Protein AF-A0A2G5MV78-F1 (afdb_monomer_lite)

Radius of gyration: 23.31 Å; chains: 1; bounding box: 57×30×59 Å

Foldseek 3Di:
DVPDQWDWDWDAPDVVCPLQRIWIFIDGCPFPQKDWADWDDDPDPNVDTDTDIGGDPGDGDPVRTDDDRSCRSVVVVVVCVVVVVVVVVVVLVVLVVVLVVLVVQQQVDDDPHHRVCVDVVSVVVSVVSVVVSVVD

Secondary structure (DSSP, 8-state):
--S-SEEEEEEES-GGGGGGGEEEEEEETT-TTEEEEEEP--SS-TTS--EEEEESS----GGGEESSTT-HHHHHHHHHHHHHHHHHHHHHHHHHHHHHHHHHHHHH-EETTEEGGGSHHHHHHHHHHHHHHHH-

Structure (mmCIF, N/CA/C/O backbone):
data_AF-A0A2G5MV78-F1
#
_entry.id   AF-A0A2G5MV78-F1
#
loop_
_atom_site.group_PDB
_atom_site.id
_atom_site.type_symbol
_atom_site.label_atom_id
_atom_site.label_alt_id
_atom_site.label_comp_id
_atom_site.label_asym_id
_atom_site.label_entity_id
_atom_site.label_seq_id
_atom_site.pdbx_PDB_ins_code
_atom_site.Cartn_x
_atom_site.Cartn_y
_atom_site.Cartn_z
_atom_site.occupancy
_atom_site.B_iso_or_equiv
_atom_site.auth_seq_id
_atom_site.auth_comp_id
_atom_site.auth_asym_id
_atom_site.auth_atom_id
_atom_site.pdbx_PDB_model_num
ATOM 1 N N . ALA A 1 1 ? 2.280 -8.285 -9.170 1.00 69.62 1 ALA A N 1
ATOM 2 C CA . ALA A 1 1 ? 2.991 -9.318 -9.954 1.00 69.62 1 ALA A CA 1
ATOM 3 C C . ALA A 1 1 ? 2.004 -10.406 -10.362 1.00 69.62 1 ALA A C 1
ATOM 5 O O . ALA A 1 1 ? 1.024 -10.592 -9.647 1.00 69.62 1 ALA A O 1
ATOM 6 N N . GLY A 1 2 ? 2.202 -11.054 -11.512 1.00 83.00 2 GLY A N 1
ATOM 7 C CA . GLY A 1 2 ? 1.277 -12.051 -12.081 1.00 83.00 2 GLY A CA 1
ATOM 8 C C . GLY A 1 2 ? 0.115 -11.436 -12.873 1.00 83.00 2 GLY A C 1
ATOM 9 O O . GLY A 1 2 ? -0.093 -11.793 -14.027 1.00 83.00 2 GLY A O 1
ATOM 10 N N . GLU A 1 3 ? -0.567 -10.452 -12.283 1.00 90.75 3 GLU A N 1
ATOM 11 C CA . GLU A 1 3 ? -1.680 -9.720 -12.924 1.00 90.75 3 GLU A CA 1
ATOM 12 C C . GLU A 1 3 ? -1.243 -8.432 -13.643 1.00 90.75 3 GLU A C 1
ATOM 14 O O . GLU A 1 3 ? -1.986 -7.882 -14.445 1.00 90.75 3 GLU A O 1
ATOM 19 N N . ALA A 1 4 ? -0.064 -7.898 -13.312 1.00 95.69 4 ALA A N 1
ATOM 20 C CA . ALA A 1 4 ? 0.422 -6.659 -13.913 1.00 95.69 4 ALA A CA 1
ATOM 21 C C . ALA A 1 4 ? 1.039 -6.941 -15.288 1.00 95.69 4 ALA A C 1
ATOM 23 O O . ALA A 1 4 ? 1.824 -7.881 -15.416 1.00 95.69 4 ALA A O 1
ATOM 24 N N . GLU A 1 5 ? 0.725 -6.090 -16.263 1.00 96.44 5 GLU A N 1
ATOM 25 C CA . GLU A 1 5 ? 1.294 -6.132 -17.619 1.00 96.44 5 GLU A CA 1
ATOM 26 C C . GLU A 1 5 ? 2.603 -5.332 -17.723 1.00 96.44 5 GLU A C 1
ATOM 28 O O . GLU A 1 5 ? 3.460 -5.630 -18.549 1.00 96.44 5 GLU A O 1
ATOM 33 N N . ILE A 1 6 ? 2.789 -4.352 -16.831 1.00 97.00 6 ILE A N 1
ATOM 34 C CA . ILE A 1 6 ? 3.952 -3.463 -16.791 1.00 97.00 6 ILE A CA 1
ATOM 35 C C . ILE A 1 6 ? 4.581 -3.482 -15.396 1.00 97.00 6 ILE A C 1
ATOM 37 O O . ILE A 1 6 ? 3.885 -3.405 -14.379 1.00 97.00 6 ILE A O 1
ATOM 41 N N . TYR A 1 7 ? 5.910 -3.527 -15.359 1.00 97.69 7 TYR A N 1
ATOM 42 C CA . TYR A 1 7 ? 6.722 -3.529 -14.151 1.00 97.69 7 TYR A CA 1
ATOM 43 C C . TYR A 1 7 ? 7.728 -2.383 -14.193 1.00 97.69 7 TYR A C 1
ATOM 45 O O . TYR A 1 7 ? 8.534 -2.290 -15.114 1.00 97.69 7 TYR A O 1
ATOM 53 N N . VAL A 1 8 ? 7.718 -1.528 -13.168 1.00 97.69 8 VAL A N 1
ATOM 54 C CA . VAL A 1 8 ? 8.793 -0.550 -12.957 1.00 97.69 8 VAL A CA 1
ATOM 55 C C . VAL A 1 8 ? 9.882 -1.222 -12.132 1.00 97.69 8 VAL A C 1
ATOM 57 O O . VAL A 1 8 ? 9.662 -1.581 -10.974 1.00 97.69 8 VAL A O 1
ATOM 60 N N . VAL A 1 9 ? 11.045 -1.420 -12.742 1.00 97.81 9 VAL A N 1
ATOM 61 C CA . VAL A 1 9 ? 12.172 -2.161 -12.175 1.00 97.81 9 VAL A CA 1
ATOM 62 C C . VAL A 1 9 ? 13.322 -1.202 -11.916 1.00 97.81 9 VAL A C 1
ATOM 64 O O . VAL A 1 9 ? 13.751 -0.478 -12.808 1.00 97.81 9 VAL A O 1
ATOM 67 N N . PHE A 1 10 ? 13.837 -1.212 -10.691 1.00 98.00 10 PHE A N 1
ATOM 68 C CA . PHE A 1 10 ? 15.016 -0.444 -10.301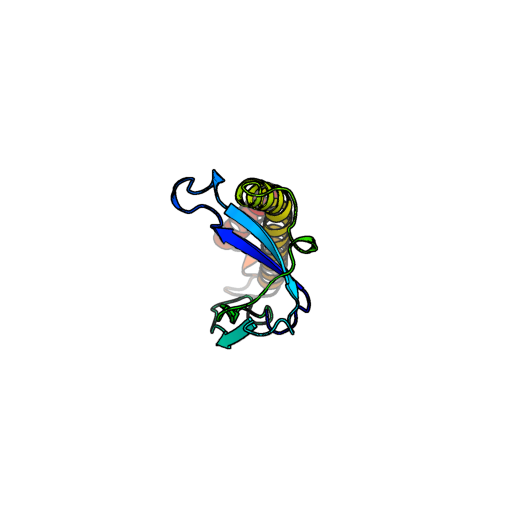 1.00 98.00 10 PHE A CA 1
ATOM 69 C C . PHE A 1 10 ? 16.220 -1.383 -10.263 1.00 98.00 10 PHE A C 1
ATOM 71 O O . PHE A 1 10 ? 16.226 -2.341 -9.491 1.00 98.00 10 PHE A O 1
ATOM 78 N N . ALA A 1 11 ? 17.227 -1.120 -11.093 1.00 97.75 11 ALA A N 1
ATOM 79 C CA . ALA A 1 11 ? 18.411 -1.963 -11.232 1.00 97.75 11 ALA A CA 1
ATOM 80 C C . ALA A 1 11 ? 19.695 -1.124 -11.219 1.00 97.75 11 ALA A C 1
ATOM 82 O O . ALA A 1 11 ? 19.696 0.039 -11.620 1.00 97.75 11 ALA A O 1
ATOM 83 N N . LEU A 1 12 ? 20.804 -1.707 -10.758 1.00 97.81 12 LEU A N 1
ATOM 84 C CA . LEU A 1 12 ? 22.114 -1.055 -10.809 1.00 97.81 12 LEU A CA 1
ATOM 85 C C . LEU A 1 12 ? 22.688 -1.159 -12.225 1.00 97.81 12 LEU A C 1
ATOM 87 O O . LEU A 1 12 ? 22.953 -2.259 -12.700 1.00 97.81 12 LEU A O 1
ATOM 91 N N . THR A 1 13 ? 22.911 -0.016 -12.868 1.00 97.19 13 THR A N 1
ATOM 92 C CA . THR A 1 13 ? 23.677 0.091 -14.119 1.00 97.19 13 THR A CA 1
ATOM 93 C C . THR A 1 13 ? 25.146 0.428 -13.858 1.00 97.19 13 THR A C 1
ATOM 95 O O . THR A 1 13 ? 26.002 0.099 -14.671 1.00 97.19 13 THR A O 1
ATOM 98 N N . ASP A 1 14 ? 25.454 1.020 -12.699 1.00 96.88 14 ASP A N 1
ATOM 99 C CA . ASP A 1 14 ? 26.818 1.274 -12.222 1.00 96.88 14 ASP A CA 1
ATOM 100 C C . ASP A 1 14 ? 26.934 0.901 -10.727 1.00 96.88 14 ASP A C 1
ATOM 102 O O . ASP A 1 14 ? 26.614 1.711 -9.849 1.00 96.88 14 ASP A O 1
ATOM 106 N N . PRO A 1 15 ? 27.351 -0.337 -10.402 1.00 95.62 15 PRO A N 1
ATOM 107 C CA . PRO A 1 15 ? 27.425 -0.805 -9.017 1.00 95.62 15 PRO A CA 1
ATOM 108 C C . PRO A 1 15 ? 28.358 0.022 -8.118 1.00 95.62 15 PRO A C 1
ATOM 110 O O . PRO A 1 15 ? 28.050 0.226 -6.939 1.00 95.62 15 PRO A O 1
ATOM 113 N N . GLU A 1 16 ? 29.454 0.554 -8.664 1.00 97.50 16 GLU A N 1
ATOM 114 C CA . GLU A 1 16 ? 30.448 1.340 -7.917 1.00 97.50 16 GLU A CA 1
ATOM 115 C C . GLU A 1 16 ? 29.851 2.654 -7.389 1.00 97.50 16 GLU A C 1
ATOM 117 O O . GLU A 1 16 ? 30.183 3.124 -6.296 1.00 97.50 16 GLU A O 1
ATOM 122 N N . LYS A 1 17 ? 28.884 3.225 -8.120 1.00 95.88 17 LYS A N 1
ATOM 123 C CA . LYS A 1 17 ? 28.161 4.444 -7.725 1.00 95.88 17 LYS A CA 1
ATOM 124 C C . LYS A 1 17 ? 27.032 4.209 -6.714 1.00 95.88 17 LYS A C 1
ATOM 126 O O . LYS A 1 17 ? 26.392 5.176 -6.280 1.00 95.88 17 LYS A O 1
ATOM 131 N N . LYS A 1 18 ? 26.791 2.965 -6.280 1.00 94.88 18 LYS A N 1
ATOM 132 C CA . LYS A 1 18 ? 25.753 2.602 -5.295 1.00 94.88 18 LYS A CA 1
ATOM 133 C C . LYS A 1 18 ? 24.382 3.171 -5.701 1.00 94.88 18 LYS A C 1
ATOM 135 O O . LYS A 1 18 ? 23.954 3.005 -6.835 1.00 94.88 18 LYS A O 1
ATOM 140 N N . HIS A 1 19 ? 23.693 3.888 -4.808 1.00 94.75 19 HIS A N 1
ATOM 141 C CA . HIS A 1 19 ? 22.374 4.469 -5.092 1.00 94.75 19 HIS A CA 1
ATOM 142 C C . HIS A 1 19 ? 22.372 5.451 -6.279 1.00 94.75 19 HIS A C 1
ATOM 144 O O . HIS A 1 19 ? 21.341 5.594 -6.926 1.00 94.75 19 HIS A O 1
ATOM 150 N N . LYS A 1 20 ? 23.509 6.093 -6.596 1.00 95.69 20 LYS A N 1
ATOM 151 C CA . LYS A 1 20 ? 23.647 6.987 -7.761 1.00 95.69 20 LYS A CA 1
ATOM 152 C C . LYS A 1 20 ? 23.871 6.242 -9.079 1.00 95.69 20 LYS A C 1
ATOM 154 O O . LYS A 1 20 ? 23.880 6.871 -10.127 1.00 95.69 20 LYS A O 1
ATOM 159 N N . GLY A 1 21 ? 24.102 4.933 -9.028 1.00 97.12 21 GLY A N 1
ATOM 160 C CA . GLY A 1 21 ? 24.195 4.064 -10.200 1.00 97.12 21 GLY A CA 1
ATOM 161 C C . GLY A 1 21 ? 22.941 3.223 -10.423 1.00 97.12 21 GLY A C 1
ATOM 162 O O . GLY A 1 21 ? 22.981 2.260 -11.181 1.00 97.12 21 GLY A O 1
ATOM 163 N N . CYS A 1 22 ? 21.843 3.539 -9.730 1.00 98.31 22 CYS A N 1
ATOM 164 C CA . CYS A 1 22 ? 20.553 2.884 -9.910 1.00 98.31 22 CYS A CA 1
ATOM 165 C C . CYS A 1 22 ? 19.774 3.569 -11.034 1.00 98.31 22 CYS A C 1
ATOM 167 O O . CYS A 1 22 ? 19.658 4.789 -11.040 1.00 98.31 22 CYS A O 1
ATOM 169 N N . THR A 1 23 ? 19.186 2.793 -11.935 1.00 98.56 23 THR A N 1
ATOM 170 C CA . THR A 1 23 ? 18.372 3.265 -13.060 1.00 98.56 23 THR A CA 1
ATOM 171 C C . THR A 1 23 ? 17.016 2.561 -13.031 1.00 98.56 23 THR A C 1
ATOM 173 O O . THR A 1 23 ? 16.917 1.411 -12.597 1.00 98.56 23 THR A O 1
ATOM 176 N N . ALA A 1 24 ? 15.958 3.264 -13.436 1.00 98.50 24 ALA A N 1
ATOM 177 C CA . ALA A 1 24 ? 14.604 2.724 -13.504 1.00 98.50 24 ALA A CA 1
ATOM 178 C C . ALA A 1 24 ? 14.252 2.313 -14.940 1.00 98.50 24 ALA A C 1
A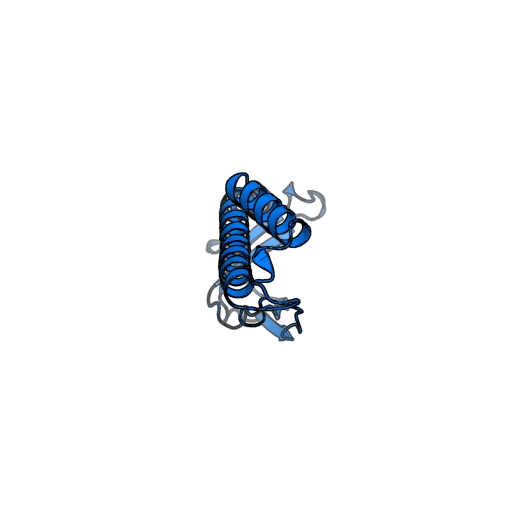TOM 180 O O . ALA A 1 24 ? 14.547 3.038 -15.890 1.00 98.50 24 ALA A O 1
ATOM 181 N N . PHE A 1 25 ? 13.581 1.176 -15.091 1.00 98.44 25 PHE A N 1
ATOM 182 C CA . PHE A 1 25 ? 13.172 0.615 -16.376 1.00 98.44 25 PHE A CA 1
ATOM 183 C C . PHE A 1 25 ? 11.710 0.186 -16.346 1.00 98.44 25 PHE A C 1
ATOM 185 O O . PHE A 1 25 ? 11.210 -0.280 -15.322 1.00 98.44 25 PHE A O 1
ATOM 192 N N . ILE A 1 26 ? 11.047 0.305 -17.488 1.00 98.25 26 ILE A N 1
ATOM 193 C CA . ILE A 1 26 ? 9.729 -0.260 -17.755 1.00 98.25 26 ILE A CA 1
ATOM 194 C C . ILE A 1 26 ? 9.933 -1.626 -18.417 1.00 98.25 26 ILE A C 1
ATOM 196 O O . ILE A 1 26 ? 10.434 -1.720 -19.536 1.00 98.25 26 ILE A O 1
ATOM 200 N N . VAL A 1 27 ? 9.550 -2.694 -17.724 1.00 98.12 27 VAL A N 1
ATOM 201 C CA . VAL A 1 27 ? 9.626 -4.068 -18.230 1.00 98.12 27 VAL A CA 1
ATOM 202 C C . VAL A 1 27 ? 8.215 -4.591 -18.438 1.00 98.12 27 VAL A C 1
ATOM 204 O O . VAL A 1 27 ? 7.398 -4.578 -17.516 1.00 98.12 27 VAL A O 1
ATOM 207 N N . GLU A 1 28 ? 7.919 -5.039 -19.651 1.00 97.25 28 GLU A N 1
ATOM 208 C CA . GLU A 1 28 ? 6.638 -5.658 -19.976 1.00 97.25 28 GLU A CA 1
ATOM 209 C C . GLU A 1 28 ? 6.644 -7.126 -19.549 1.00 97.25 28 GLU A C 1
ATOM 211 O O . GLU A 1 28 ? 7.683 -7.793 -19.569 1.00 97.25 28 GLU A O 1
ATOM 216 N N . LYS A 1 29 ? 5.476 -7.641 -19.168 1.00 95.06 29 LYS A N 1
ATOM 217 C CA . LYS A 1 29 ? 5.295 -9.016 -18.685 1.00 95.06 29 LYS A CA 1
ATOM 218 C C . LYS A 1 29 ? 5.821 -10.083 -19.650 1.00 95.06 29 LYS A C 1
ATOM 220 O O . LYS A 1 29 ? 6.321 -11.104 -19.191 1.00 95.06 29 LYS A O 1
ATOM 225 N N . ASP A 1 30 ? 5.735 -9.832 -20.951 1.00 95.06 30 ASP A N 1
ATOM 226 C CA . ASP A 1 30 ? 6.132 -10.789 -21.988 1.00 95.06 30 ASP A CA 1
ATOM 227 C C . ASP A 1 30 ? 7.594 -10.620 -22.439 1.00 95.06 30 ASP A C 1
ATOM 229 O O . ASP A 1 30 ? 8.034 -11.278 -23.384 1.00 95.06 30 ASP A O 1
ATOM 233 N N . THR A 1 31 ? 8.375 -9.758 -21.771 1.00 97.69 31 THR A N 1
ATOM 234 C CA . THR A 1 31 ? 9.791 -9.564 -22.111 1.00 97.69 31 THR A CA 1
ATOM 235 C C . THR A 1 31 ? 10.546 -10.896 -21.984 1.00 97.69 31 THR A C 1
ATOM 237 O O . THR A 1 31 ? 10.541 -11.496 -20.905 1.00 97.69 31 THR A O 1
ATOM 240 N N . PRO A 1 32 ? 11.237 -11.383 -23.034 1.00 98.06 32 PRO A N 1
ATOM 241 C CA . PRO A 1 32 ? 12.001 -12.625 -22.952 1.00 98.06 32 PRO A CA 1
ATOM 242 C C . PRO A 1 32 ? 13.009 -12.588 -21.801 1.00 98.06 32 PRO A C 1
ATOM 244 O O . PRO A 1 32 ? 13.777 -11.635 -21.683 1.00 98.06 32 PRO A O 1
ATOM 247 N N . GLY A 1 33 ? 13.005 -13.624 -20.957 1.00 97.31 33 GLY A N 1
ATOM 248 C CA . GLY A 1 33 ? 13.832 -13.681 -19.747 1.00 97.31 33 GLY A CA 1
ATOM 249 C C . GLY A 1 33 ? 13.160 -13.129 -18.485 1.00 97.31 33 GLY A C 1
ATOM 250 O O . GLY A 1 33 ? 13.700 -13.281 -17.393 1.00 97.31 33 GLY A O 1
ATOM 251 N N . PHE A 1 34 ? 11.977 -12.522 -18.589 1.00 97.75 34 PHE A N 1
ATOM 252 C CA . PHE A 1 34 ? 11.141 -12.178 -17.442 1.00 97.75 34 PHE A CA 1
ATOM 253 C C . PHE A 1 34 ? 10.219 -13.346 -17.080 1.00 97.75 34 PHE A C 1
ATOM 255 O O . PHE A 1 34 ? 9.570 -13.934 -17.944 1.00 97.75 34 PHE A O 1
ATOM 262 N N . SER A 1 35 ? 10.130 -13.690 -15.796 1.00 96.50 35 SER A N 1
ATOM 263 C CA . SER A 1 35 ? 9.157 -14.676 -15.321 1.00 96.50 35 SER A CA 1
ATOM 264 C C . SER A 1 35 ? 8.686 -14.390 -13.898 1.00 96.50 35 SER A C 1
ATOM 266 O O . SER A 1 35 ? 9.321 -13.666 -13.130 1.00 96.50 35 SER A O 1
ATOM 268 N N . ILE A 1 36 ? 7.528 -14.952 -13.552 1.00 96.44 36 ILE A N 1
ATOM 269 C CA . ILE A 1 36 ? 6.917 -14.813 -12.231 1.00 96.44 36 ILE A CA 1
ATOM 270 C C . ILE A 1 36 ? 7.138 -16.104 -11.448 1.00 96.44 36 ILE A C 1
ATOM 272 O O . ILE A 1 36 ? 6.779 -17.188 -11.907 1.00 96.44 36 ILE A O 1
ATOM 276 N N . GLY A 1 37 ? 7.727 -15.968 -10.264 1.00 94.12 37 GLY A N 1
ATOM 277 C CA . GLY A 1 37 ? 8.002 -17.071 -9.359 1.00 94.12 37 GLY A CA 1
ATOM 278 C C . GLY A 1 37 ? 6.834 -17.371 -8.419 1.00 94.12 37 GLY A C 1
ATOM 279 O O . GLY A 1 37 ? 5.652 -17.178 -8.723 1.00 94.12 37 GLY A O 1
ATOM 280 N N . LYS A 1 38 ? 7.170 -17.878 -7.234 1.00 94.69 38 LYS A N 1
ATOM 281 C CA . LYS A 1 38 ? 6.183 -18.366 -6.268 1.00 94.69 38 LYS A CA 1
ATOM 282 C C . LYS A 1 38 ? 5.330 -17.230 -5.692 1.00 94.69 38 LYS A C 1
ATOM 284 O O . LYS A 1 38 ? 5.820 -16.141 -5.401 1.00 94.69 38 LYS A O 1
ATOM 289 N N . LYS A 1 39 ? 4.045 -17.520 -5.447 1.00 94.31 39 LYS A N 1
ATOM 290 C CA . LYS A 1 39 ? 3.160 -16.667 -4.641 1.00 94.31 39 LYS A CA 1
ATOM 291 C C . LYS A 1 39 ? 3.382 -16.881 -3.149 1.00 94.31 39 LYS A C 1
ATOM 293 O O . LYS A 1 39 ? 3.317 -18.007 -2.654 1.00 94.31 39 LYS A O 1
ATOM 298 N N . GLU A 1 40 ? 3.545 -15.778 -2.431 1.00 96.44 40 GLU A N 1
ATOM 299 C CA . GLU A 1 40 ? 3.791 -15.796 -0.995 1.00 96.44 40 GLU A CA 1
ATOM 300 C C . GLU A 1 40 ? 2.545 -16.124 -0.168 1.00 96.44 40 GLU A C 1
ATOM 302 O O . GLU A 1 40 ? 1.436 -15.637 -0.429 1.00 96.44 40 GLU A O 1
ATOM 307 N N . SER A 1 41 ? 2.753 -16.906 0.896 1.00 96.75 41 SER A N 1
ATOM 308 C CA . SER A 1 41 ? 1.740 -17.151 1.924 1.00 96.75 41 SER A CA 1
ATOM 309 C C . SER A 1 41 ? 1.848 -16.084 3.008 1.00 96.75 41 SER A C 1
ATOM 311 O O . SER A 1 41 ? 2.811 -16.051 3.770 1.00 96.75 41 SER A O 1
ATOM 313 N N . LYS A 1 42 ? 0.853 -15.193 3.070 1.00 97.56 42 LYS A N 1
ATOM 314 C CA . LYS A 1 42 ? 0.864 -14.012 3.946 1.00 97.56 42 LYS A CA 1
ATOM 315 C C . LYS A 1 42 ? -0.132 -14.122 5.099 1.00 97.56 42 LYS A C 1
ATOM 317 O O . LYS A 1 42 ? -1.194 -14.731 4.945 1.00 97.56 42 LYS A O 1
ATOM 322 N N . LEU A 1 43 ? 0.177 -13.450 6.210 1.00 98.06 43 LEU A N 1
ATOM 323 C CA . LEU A 1 43 ? -0.716 -13.273 7.363 1.00 98.06 43 LEU A CA 1
ATOM 324 C C . LEU A 1 43 ? -2.036 -12.584 6.967 1.00 98.06 43 LEU A C 1
ATOM 326 O O . LEU A 1 43 ? -3.113 -13.140 7.157 1.00 98.06 43 LEU A O 1
ATOM 330 N N . GLY A 1 44 ? -1.939 -11.384 6.391 1.00 96.25 44 GLY A N 1
ATOM 331 C CA . GLY A 1 44 ? -3.059 -10.563 5.923 1.00 96.25 44 GLY A CA 1
ATOM 332 C C . GLY A 1 44 ? -2.897 -10.178 4.455 1.00 96.25 44 GLY A C 1
ATOM 333 O O . GLY A 1 44 ? -2.044 -10.741 3.765 1.00 96.25 44 GLY A O 1
ATOM 334 N N . ILE A 1 45 ? -3.730 -9.242 3.969 1.00 96.88 45 ILE A N 1
ATOM 335 C CA . 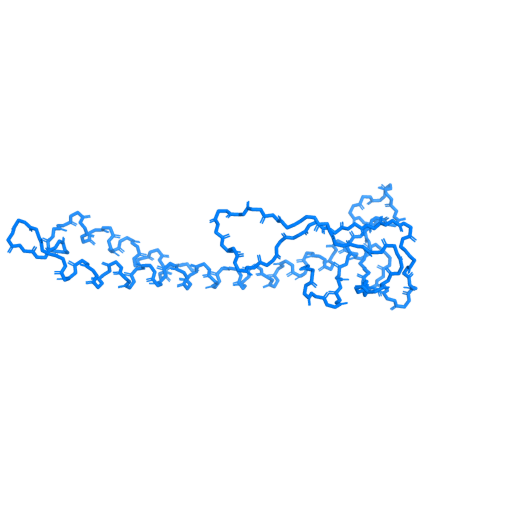ILE A 1 45 ? -3.708 -8.727 2.579 1.00 96.88 45 ILE A CA 1
ATOM 336 C C . ILE A 1 45 ? -3.579 -9.849 1.529 1.00 96.88 45 ILE A C 1
ATOM 338 O O . ILE A 1 45 ? -2.867 -9.741 0.532 1.00 96.88 45 ILE A O 1
ATOM 342 N N . ARG A 1 46 ? -4.242 -10.982 1.791 1.00 96.38 46 ARG A N 1
ATOM 343 C CA . ARG A 1 46 ? -4.067 -12.246 1.053 1.00 96.38 46 ARG A CA 1
ATOM 344 C C . ARG A 1 46 ? -4.633 -12.183 -0.366 1.00 96.38 46 ARG A C 1
ATOM 346 O O . ARG A 1 46 ? -4.166 -12.919 -1.235 1.00 96.38 46 ARG A O 1
ATOM 353 N N . SER A 1 47 ? -5.603 -11.296 -0.586 1.00 94.38 47 SER A N 1
ATOM 354 C CA . SER A 1 47 ? -6.155 -10.975 -1.904 1.00 94.38 47 SER A CA 1
ATOM 355 C C . SER A 1 47 ? -5.156 -10.232 -2.791 1.00 94.38 47 SER A C 1
ATOM 357 O O . SER A 1 47 ? -5.181 -10.433 -3.998 1.00 94.38 47 SER A O 1
ATOM 359 N N . SER A 1 48 ? -4.242 -9.442 -2.214 1.00 95.69 48 SER A N 1
ATOM 360 C CA . SER A 1 48 ? -3.187 -8.760 -2.967 1.00 95.69 48 SER A CA 1
ATOM 361 C C . SER A 1 48 ? -2.100 -9.763 -3.382 1.00 95.69 48 SER A C 1
ATOM 363 O O . SER A 1 48 ? -1.498 -10.401 -2.506 1.00 95.69 48 SER A O 1
ATOM 365 N N . PRO A 1 49 ? -1.833 -9.967 -4.685 1.00 94.62 49 PRO A N 1
ATOM 366 C CA . PRO A 1 49 ? -0.799 -10.889 -5.141 1.00 94.62 49 PRO A CA 1
ATOM 367 C C . PRO A 1 49 ? 0.604 -10.364 -4.804 1.00 94.62 49 PRO A C 1
ATOM 369 O O . PRO A 1 49 ? 1.019 -9.301 -5.259 1.00 94.62 49 PRO A O 1
ATOM 372 N N . THR A 1 50 ? 1.360 -11.146 -4.033 1.00 97.06 50 THR A N 1
ATOM 373 C CA . THR A 1 50 ? 2.782 -10.899 -3.750 1.00 97.06 50 THR A CA 1
ATOM 374 C C . THR A 1 50 ? 3.539 -12.108 -4.259 1.00 97.06 50 THR A C 1
ATOM 376 O O . THR A 1 50 ? 3.294 -13.213 -3.772 1.00 97.06 50 THR A O 1
ATOM 379 N N . LEU A 1 51 ? 4.356 -11.906 -5.288 1.00 96.00 51 LEU A N 1
ATOM 380 C CA . LEU A 1 51 ? 5.063 -12.968 -5.990 1.00 96.00 51 LEU A CA 1
ATOM 381 C C . LEU A 1 51 ? 6.505 -12.543 -6.213 1.00 96.00 51 LEU A C 1
ATOM 383 O O . LEU A 1 51 ? 6.778 -11.352 -6.378 1.00 96.00 51 LEU A O 1
ATOM 387 N N . GLU A 1 52 ? 7.388 -13.528 -6.241 1.00 95.62 52 GLU A N 1
ATOM 388 C CA . GLU A 1 52 ? 8.746 -13.363 -6.741 1.00 95.62 52 GLU A CA 1
ATOM 389 C C . GLU A 1 52 ? 8.727 -12.985 -8.231 1.00 95.62 52 GLU A C 1
ATOM 391 O O . GLU A 1 52 ? 7.852 -13.413 -8.990 1.00 95.62 52 GLU A O 1
ATOM 396 N N . ILE A 1 53 ? 9.695 -12.171 -8.644 1.00 96.00 53 ILE A N 1
ATOM 397 C CA . ILE A 1 53 ? 9.913 -11.784 -10.036 1.00 96.00 53 ILE A CA 1
ATOM 398 C C . ILE A 1 53 ? 11.354 -12.138 -10.385 1.00 96.00 53 ILE A C 1
ATOM 400 O O . ILE A 1 53 ? 12.269 -11.802 -9.635 1.00 96.00 53 ILE A O 1
ATOM 404 N N . ILE A 1 54 ? 11.541 -12.812 -11.515 1.00 97.62 54 ILE A N 1
ATOM 405 C CA . ILE A 1 54 ? 12.819 -13.374 -11.939 1.00 97.62 54 ILE A CA 1
ATOM 406 C C . ILE A 1 54 ? 13.207 -12.744 -13.276 1.00 97.62 54 ILE A C 1
ATOM 408 O O . ILE A 1 54 ? 12.393 -12.671 -14.197 1.00 97.62 54 ILE A O 1
ATOM 412 N N . PHE A 1 55 ? 14.464 -12.311 -13.372 1.00 98.00 55 PHE A N 1
ATOM 413 C CA . PHE A 1 55 ? 15.066 -11.762 -14.584 1.00 98.00 55 PHE A CA 1
ATOM 414 C C . PHE A 1 55 ? 16.269 -12.630 -14.970 1.00 98.00 55 PHE A C 1
ATOM 416 O O . PHE A 1 55 ? 17.296 -12.598 -14.296 1.00 98.00 55 PHE A O 1
ATOM 423 N N . ASP A 1 56 ? 16.146 -13.394 -16.050 1.00 98.06 56 ASP A N 1
ATOM 424 C CA . ASP A 1 56 ? 17.210 -14.210 -16.636 1.00 98.06 56 ASP A CA 1
ATOM 425 C C . ASP A 1 56 ? 17.557 -13.667 -18.024 1.00 98.06 56 ASP A C 1
ATOM 427 O O . ASP A 1 56 ? 16.807 -13.849 -18.980 1.00 98.06 56 ASP A O 1
ATOM 431 N N . ASN A 1 57 ? 18.681 -12.951 -18.125 1.00 97.00 57 ASN A N 1
ATOM 432 C CA . ASN A 1 57 ? 19.160 -12.349 -19.376 1.00 97.00 57 ASN A CA 1
ATOM 433 C C . ASN A 1 57 ? 18.088 -11.524 -20.123 1.00 97.00 57 ASN A C 1
ATOM 435 O O . ASN A 1 57 ? 18.056 -11.475 -21.356 1.00 97.00 57 ASN A O 1
ATOM 439 N N . CYS A 1 58 ? 17.224 -10.855 -19.356 1.00 97.56 58 CYS A N 1
ATOM 440 C CA . CYS A 1 58 ? 16.129 -10.041 -19.862 1.00 97.56 58 CYS A CA 1
ATOM 441 C C . CYS A 1 58 ? 16.665 -8.807 -20.605 1.00 97.56 58 CYS A C 1
ATOM 443 O O . CYS A 1 58 ? 17.361 -7.973 -20.021 1.00 97.56 58 CYS A O 1
ATOM 445 N N . ARG A 1 59 ? 16.371 -8.698 -21.908 1.00 97.31 59 ARG A N 1
ATOM 446 C CA . ARG A 1 59 ? 16.801 -7.567 -22.747 1.00 97.31 59 ARG A CA 1
ATOM 447 C C . ARG A 1 59 ? 15.716 -6.500 -22.777 1.00 97.31 59 ARG A C 1
ATOM 449 O O . ARG A 1 59 ? 14.639 -6.738 -23.309 1.00 97.31 59 ARG A O 1
ATOM 456 N N . VAL A 1 60 ? 16.035 -5.320 -22.253 1.00 97.12 60 VAL A N 1
ATOM 457 C CA . VAL A 1 60 ? 15.123 -4.172 -22.183 1.00 97.12 60 VAL A CA 1
ATOM 458 C C . VAL A 1 60 ? 15.631 -3.067 -23.118 1.00 97.12 60 VAL A C 1
ATOM 460 O O . VAL A 1 60 ? 16.811 -2.719 -23.027 1.00 97.12 60 VAL A O 1
ATOM 463 N N . PRO A 1 61 ? 14.793 -2.524 -24.019 1.00 96.62 61 PRO A N 1
ATOM 464 C CA . PRO A 1 61 ? 15.183 -1.417 -24.889 1.00 96.62 61 PRO A CA 1
ATOM 465 C C . PRO A 1 61 ? 15.517 -0.136 -24.107 1.00 96.62 61 PRO A C 1
ATOM 467 O O . PRO A 1 61 ? 14.949 0.120 -23.043 1.00 96.62 61 PRO A O 1
ATOM 470 N N . THR A 1 62 ? 16.423 0.696 -24.627 1.00 96.88 62 THR A N 1
ATOM 471 C CA . THR A 1 62 ? 16.839 1.941 -23.953 1.00 96.88 62 THR A CA 1
ATOM 472 C C . THR A 1 62 ? 15.682 2.933 -23.819 1.00 96.88 62 THR A C 1
ATOM 474 O O . THR A 1 62 ? 15.612 3.657 -22.829 1.00 96.88 62 THR A O 1
ATOM 477 N N . GLU A 1 63 ? 14.747 2.946 -24.768 1.00 97.62 63 GLU A N 1
ATOM 478 C CA . GLU A 1 63 ? 13.537 3.772 -24.740 1.00 97.62 63 GLU A CA 1
ATOM 479 C C . GLU A 1 63 ? 12.603 3.453 -23.564 1.00 97.62 63 GLU A C 1
ATOM 481 O O . GLU A 1 63 ? 11.835 4.314 -23.140 1.00 97.62 63 GLU A O 1
ATOM 486 N N . ASN A 1 64 ? 12.715 2.257 -22.978 1.00 97.75 64 ASN A N 1
ATOM 487 C CA . ASN A 1 64 ? 11.963 1.864 -21.790 1.00 97.75 64 ASN A CA 1
ATOM 488 C C . ASN A 1 64 ? 12.622 2.344 -20.484 1.00 97.75 64 ASN A C 1
ATOM 490 O O . ASN A 1 64 ? 12.105 2.081 -19.394 1.00 97.75 64 ASN A O 1
ATOM 494 N N . ARG A 1 65 ? 13.766 3.033 -20.551 1.00 98.19 65 ARG A N 1
ATOM 495 C CA . ARG A 1 65 ? 14.397 3.665 -19.388 1.00 98.19 65 ARG A CA 1
ATOM 496 C C . ARG A 1 65 ? 13.554 4.854 -18.929 1.00 98.19 65 ARG A C 1
ATOM 498 O O . ARG A 1 65 ? 13.274 5.775 -19.694 1.00 98.19 65 ARG A O 1
ATOM 505 N N . LEU A 1 66 ? 13.189 4.856 -17.653 1.00 97.69 66 LEU A N 1
ATOM 506 C CA . LEU A 1 66 ? 12.446 5.943 -17.032 1.00 97.69 66 LEU A CA 1
ATOM 507 C C . LEU A 1 66 ? 13.427 6.937 -16.396 1.00 97.69 66 LEU A C 1
ATOM 509 O O . LEU A 1 66 ? 14.066 6.621 -15.393 1.00 97.69 66 LEU A O 1
ATOM 513 N N . GLY A 1 67 ? 13.517 8.141 -16.963 1.00 96.94 67 GLY A N 1
ATOM 514 C CA . GLY A 1 67 ? 14.492 9.159 -16.551 1.00 96.94 67 GLY A CA 1
ATOM 515 C C . GLY A 1 67 ? 15.892 8.902 -17.112 1.00 96.94 67 GLY A C 1
ATOM 516 O O . GLY A 1 67 ? 16.041 8.170 -18.092 1.00 96.94 67 GLY A O 1
ATOM 517 N N . GLU A 1 68 ? 16.913 9.517 -16.506 1.00 97.56 68 GLU A N 1
ATOM 518 C CA . GLU A 1 68 ? 18.305 9.321 -16.913 1.00 97.56 68 GLU A CA 1
ATOM 519 C C . GLU A 1 68 ? 18.992 8.145 -16.193 1.00 97.56 68 GLU A C 1
ATOM 521 O O . GLU A 1 68 ? 18.510 7.611 -15.191 1.00 97.56 68 GLU A O 1
ATOM 526 N N . GLU A 1 69 ? 20.147 7.711 -16.704 1.00 97.25 69 GLU A N 1
ATOM 527 C CA . GLU A 1 69 ? 20.967 6.709 -16.023 1.00 97.25 69 GLU A CA 1
ATOM 528 C C . GLU A 1 69 ? 21.436 7.274 -14.679 1.00 97.25 69 GLU A C 1
ATOM 530 O O . GLU A 1 69 ? 21.975 8.378 -14.609 1.00 97.25 69 GLU A O 1
ATOM 535 N N . GLY A 1 70 ? 21.226 6.512 -13.603 1.00 97.19 70 GLY A N 1
ATOM 536 C CA . GLY A 1 70 ? 21.512 6.952 -12.235 1.00 97.19 70 GLY A CA 1
ATOM 537 C C . GLY A 1 70 ? 20.355 7.664 -11.517 1.00 97.19 70 GLY A C 1
ATOM 538 O O . GLY A 1 70 ? 20.436 7.861 -10.301 1.00 97.19 70 GLY A O 1
ATOM 539 N N . ASP A 1 71 ? 19.252 7.992 -12.204 1.00 97.81 71 ASP A N 1
ATOM 540 C CA . ASP A 1 71 ? 18.077 8.634 -11.585 1.00 97.81 71 ASP A CA 1
ATOM 541 C C . ASP A 1 71 ? 17.152 7.657 -10.841 1.00 97.81 71 ASP A C 1
ATOM 543 O O . ASP A 1 71 ? 16.248 8.076 -10.112 1.00 97.81 71 ASP A O 1
ATOM 547 N N . GLY A 1 72 ? 17.359 6.347 -10.978 1.00 98.00 72 GLY A N 1
ATOM 548 C CA . GLY A 1 72 ? 16.443 5.317 -10.486 1.00 98.00 72 GLY A CA 1
ATOM 549 C C . GLY A 1 72 ? 16.150 5.427 -8.991 1.00 98.00 72 GLY A C 1
ATOM 550 O O . GLY A 1 72 ? 14.993 5.358 -8.581 1.00 98.00 72 GLY A O 1
ATOM 551 N N . PHE A 1 73 ? 17.164 5.685 -8.159 1.00 97.75 73 PHE A N 1
ATOM 552 C CA . PHE A 1 73 ? 16.942 5.848 -6.718 1.00 97.75 73 PHE A CA 1
ATOM 553 C C . PHE A 1 73 ? 16.115 7.099 -6.392 1.00 97.75 73 PHE A C 1
ATOM 555 O O . PHE A 1 73 ? 15.233 7.052 -5.537 1.00 97.75 73 PHE A O 1
ATOM 562 N N . LYS A 1 74 ? 16.354 8.208 -7.100 1.00 97.50 74 LYS A N 1
ATOM 563 C CA . LYS A 1 74 ? 15.574 9.443 -6.946 1.00 97.50 74 LYS A CA 1
ATOM 564 C C . LYS A 1 74 ? 14.109 9.206 -7.312 1.00 97.50 74 LYS A C 1
ATOM 566 O O . LYS A 1 74 ? 13.227 9.582 -6.545 1.00 97.50 74 LYS A O 1
ATOM 571 N N . ILE A 1 75 ? 13.852 8.532 -8.433 1.00 97.88 75 ILE A N 1
ATOM 572 C CA . ILE A 1 75 ? 12.498 8.172 -8.880 1.00 97.88 75 ILE A CA 1
ATOM 573 C C . ILE A 1 75 ? 11.808 7.259 -7.856 1.00 97.88 75 ILE A C 1
ATOM 575 O O . ILE A 1 75 ? 10.642 7.481 -7.517 1.00 97.88 75 ILE A O 1
ATOM 579 N N . ALA A 1 76 ? 12.527 6.270 -7.313 1.00 97.25 76 ALA A N 1
ATOM 580 C CA . ALA A 1 76 ? 12.002 5.393 -6.270 1.00 97.25 76 ALA A CA 1
ATOM 581 C C . ALA A 1 76 ? 11.589 6.188 -5.021 1.00 97.25 76 ALA A C 1
ATOM 583 O O . ALA A 1 76 ? 10.499 5.975 -4.492 1.00 97.25 76 ALA A O 1
ATOM 584 N N . MET A 1 77 ? 12.419 7.137 -4.573 1.00 97.25 77 MET A N 1
ATOM 585 C CA . MET A 1 77 ? 12.099 7.978 -3.414 1.00 97.25 77 MET A CA 1
ATOM 586 C C . MET A 1 77 ? 10.888 8.876 -3.672 1.00 97.25 77 MET A C 1
ATOM 588 O O . MET A 1 77 ? 9.979 8.895 -2.850 1.00 97.25 77 MET A O 1
ATOM 592 N N . MET A 1 78 ? 10.807 9.521 -4.840 1.00 95.94 78 MET A N 1
ATOM 593 C CA . MET A 1 78 ? 9.636 10.326 -5.216 1.00 95.94 78 MET A CA 1
ATOM 594 C C . MET A 1 78 ? 8.344 9.495 -5.226 1.00 95.94 78 MET A C 1
ATOM 596 O O . MET A 1 78 ? 7.295 9.951 -4.773 1.00 95.94 78 MET A O 1
ATOM 600 N N . THR A 1 79 ? 8.425 8.250 -5.702 1.00 95.56 79 THR A N 1
ATOM 601 C CA . THR A 1 79 ? 7.292 7.313 -5.690 1.00 95.56 79 THR A CA 1
ATOM 602 C C . THR A 1 79 ? 6.886 6.951 -4.261 1.00 95.56 79 THR A C 1
ATOM 604 O O . THR A 1 79 ? 5.697 6.924 -3.947 1.00 95.56 79 THR A O 1
ATOM 607 N N . LEU A 1 80 ? 7.856 6.703 -3.374 1.00 96.06 80 LEU A N 1
ATOM 608 C CA . LEU A 1 80 ? 7.583 6.420 -1.964 1.00 96.06 80 LEU A CA 1
ATOM 609 C C . LEU A 1 80 ? 6.984 7.624 -1.240 1.00 96.06 80 LEU A C 1
ATOM 611 O O . LEU A 1 80 ? 6.086 7.432 -0.425 1.00 96.06 80 LEU A O 1
ATOM 615 N N . ASP A 1 81 ? 7.434 8.840 -1.535 1.00 94.75 81 ASP A N 1
ATOM 616 C CA . ASP A 1 81 ? 6.899 10.054 -0.916 1.00 94.75 81 ASP A CA 1
ATOM 617 C C . ASP A 1 81 ? 5.402 10.219 -1.207 1.00 94.75 81 ASP A C 1
ATOM 619 O O . ASP A 1 81 ? 4.622 10.462 -0.287 1.00 94.75 81 ASP A O 1
ATOM 623 N N . GLY A 1 82 ? 4.969 9.975 -2.448 1.00 92.31 82 GLY A N 1
ATOM 624 C CA . GLY A 1 82 ? 3.542 9.934 -2.785 1.00 92.31 82 GLY A CA 1
ATOM 625 C C . GLY A 1 82 ? 2.818 8.710 -2.209 1.00 92.31 82 GLY A C 1
ATOM 626 O O . GLY A 1 82 ? 1.736 8.827 -1.631 1.00 92.31 82 GLY A O 1
ATOM 627 N N . GLY A 1 83 ?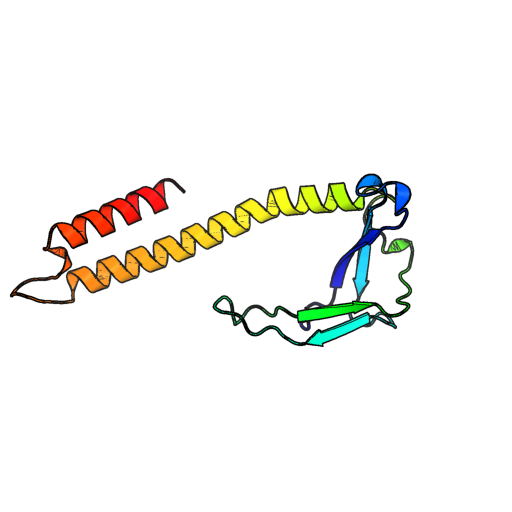 3.420 7.524 -2.333 1.00 94.44 83 GLY A N 1
ATOM 628 C CA . GLY A 1 83 ? 2.812 6.256 -1.923 1.00 94.44 83 GLY A CA 1
ATOM 629 C C . GLY A 1 83 ? 2.572 6.139 -0.416 1.00 94.44 83 GLY A C 1
ATOM 630 O O . GLY A 1 83 ? 1.577 5.545 0.002 1.00 94.44 83 GLY A O 1
ATOM 631 N N . ARG A 1 84 ? 3.432 6.749 0.410 1.00 96.88 84 ARG A N 1
ATOM 632 C CA . ARG A 1 84 ? 3.302 6.774 1.879 1.00 96.88 84 ARG A CA 1
ATOM 633 C C . ARG A 1 84 ? 1.957 7.334 2.330 1.00 96.88 84 ARG A C 1
ATOM 635 O O . ARG A 1 84 ? 1.342 6.759 3.224 1.00 96.88 84 ARG A O 1
ATOM 642 N N . ASN A 1 85 ? 1.469 8.377 1.665 1.00 95.44 85 ASN A N 1
ATOM 643 C CA . ASN A 1 85 ? 0.175 8.981 1.983 1.00 95.44 85 ASN A CA 1
ATOM 644 C C . ASN A 1 85 ? -0.981 8.007 1.712 1.00 95.44 85 ASN A C 1
ATOM 646 O O . ASN A 1 85 ? -1.903 7.894 2.515 1.00 95.44 85 ASN A O 1
ATOM 650 N N . GLY A 1 86 ? -0.907 7.244 0.617 1.00 96.25 86 GLY A N 1
ATOM 651 C CA . GLY A 1 86 ? -1.909 6.225 0.294 1.00 96.25 86 GLY A CA 1
ATOM 652 C C . GLY A 1 86 ? -1.939 5.075 1.305 1.00 96.25 86 GLY A C 1
ATOM 653 O O . GLY A 1 86 ? -3.014 4.625 1.701 1.00 96.25 86 GLY A O 1
ATOM 654 N N . ILE A 1 87 ? -0.770 4.623 1.768 1.00 96.75 87 ILE A N 1
ATOM 655 C CA . ILE A 1 87 ? -0.677 3.586 2.807 1.00 96.75 87 ILE A CA 1
ATOM 656 C C . ILE A 1 87 ? -1.207 4.098 4.151 1.00 96.75 87 ILE A C 1
ATOM 658 O O . ILE A 1 87 ? -1.933 3.368 4.826 1.00 96.75 87 ILE A O 1
ATOM 662 N N . ALA A 1 88 ? -0.902 5.345 4.521 1.00 97.00 88 ALA A N 1
ATOM 663 C CA . ALA A 1 88 ? -1.446 5.966 5.728 1.00 97.00 88 ALA A CA 1
ATOM 664 C C . ALA A 1 88 ? -2.981 6.027 5.676 1.00 97.00 88 ALA A C 1
ATOM 666 O O . ALA A 1 88 ? -3.646 5.535 6.585 1.00 97.00 88 ALA A O 1
ATOM 667 N N . ALA A 1 89 ? -3.550 6.502 4.564 1.00 97.69 89 ALA A N 1
ATOM 668 C CA . ALA A 1 89 ? -4.998 6.539 4.371 1.00 97.69 89 ALA A CA 1
ATOM 669 C C . ALA A 1 89 ? -5.644 5.140 4.446 1.00 97.69 89 ALA A C 1
ATOM 671 O O . ALA A 1 89 ? -6.694 4.971 5.067 1.00 97.69 89 ALA A O 1
ATOM 672 N N . GLN A 1 90 ? -5.005 4.112 3.869 1.00 98.12 90 GLN A N 1
ATOM 673 C CA . GLN A 1 90 ? -5.465 2.725 4.003 1.00 98.12 90 GLN A CA 1
ATOM 674 C C . GLN A 1 90 ? -5.478 2.273 5.470 1.00 98.12 90 GLN A C 1
ATOM 676 O O . GLN A 1 90 ? -6.445 1.647 5.907 1.00 98.12 90 GLN A O 1
ATOM 681 N N . ALA A 1 91 ? -4.422 2.575 6.230 1.00 98.19 91 ALA A N 1
ATOM 682 C CA . ALA A 1 91 ? -4.324 2.203 7.637 1.00 98.19 91 ALA A CA 1
ATOM 683 C C . ALA A 1 91 ? -5.414 2.878 8.483 1.00 98.19 91 ALA A C 1
ATOM 685 O O . ALA A 1 91 ? -6.065 2.196 9.278 1.00 98.19 91 ALA A O 1
ATOM 686 N N . VAL A 1 92 ? -5.666 4.172 8.258 1.00 98.44 92 VAL A N 1
ATOM 687 C CA . VAL A 1 92 ? -6.750 4.921 8.914 1.00 98.44 92 VAL A CA 1
ATOM 688 C C . VAL A 1 92 ? -8.106 4.291 8.599 1.00 98.44 92 VAL A C 1
ATOM 690 O O . VAL A 1 92 ? -8.872 4.007 9.516 1.00 98.44 92 VAL A O 1
ATOM 693 N N . GLY A 1 93 ? -8.382 3.960 7.334 1.00 98.56 93 GLY A N 1
ATOM 694 C CA . GLY A 1 93 ? -9.635 3.302 6.948 1.00 98.56 93 GLY A CA 1
ATOM 695 C C . GLY A 1 93 ? -9.842 1.934 7.613 1.00 98.56 93 GLY A C 1
ATOM 696 O O . GLY A 1 93 ? -10.938 1.633 8.089 1.00 98.56 93 GLY A O 1
ATOM 697 N N . ILE A 1 94 ? -8.790 1.111 7.704 1.00 98.62 94 ILE A N 1
ATOM 698 C CA . ILE A 1 94 ? -8.846 -0.182 8.409 1.00 98.62 94 ILE A CA 1
ATOM 699 C C . ILE A 1 94 ? -9.123 0.029 9.902 1.00 98.62 94 ILE A C 1
ATOM 701 O O . ILE A 1 94 ? -9.961 -0.667 10.480 1.00 98.62 94 ILE A O 1
ATOM 705 N N . ALA A 1 95 ? -8.430 0.981 10.530 1.00 98.69 95 ALA A N 1
ATOM 706 C CA . ALA A 1 95 ? -8.593 1.275 11.947 1.00 98.69 95 ALA A CA 1
ATOM 707 C C . ALA A 1 95 ? -9.994 1.827 12.260 1.00 98.69 95 ALA A C 1
ATOM 709 O O . ALA A 1 95 ? -10.609 1.393 13.236 1.00 98.69 95 ALA A O 1
ATOM 710 N N . GLN A 1 96 ? -10.531 2.696 11.400 1.00 98.81 96 GLN A N 1
ATOM 711 C CA . GLN A 1 96 ? -11.894 3.210 11.511 1.00 98.81 96 GLN A CA 1
ATOM 712 C C . GLN A 1 96 ? -12.925 2.083 11.403 1.00 98.81 96 GLN A C 1
ATOM 714 O O . GLN A 1 96 ? -13.772 1.941 12.280 1.00 98.81 96 GLN A O 1
ATOM 719 N N . GLY A 1 97 ? -12.807 1.209 10.397 1.00 98.75 97 GLY A N 1
ATOM 720 C CA . GLY A 1 97 ? -13.715 0.067 10.260 1.00 98.75 97 GLY A CA 1
ATOM 721 C C . GLY A 1 97 ? -13.671 -0.876 11.469 1.00 98.75 97 GLY A C 1
ATOM 722 O O . GLY A 1 97 ? -14.705 -1.382 11.912 1.00 98.75 97 GLY A O 1
ATOM 723 N N . ALA A 1 98 ? -12.488 -1.082 12.056 1.00 98.75 98 ALA A N 1
ATOM 724 C CA . ALA A 1 98 ? -12.340 -1.860 13.283 1.00 98.75 98 ALA A CA 1
ATOM 725 C C . ALA A 1 98 ? -12.998 -1.177 14.496 1.00 98.75 98 ALA A C 1
ATOM 727 O O . ALA A 1 98 ? -13.637 -1.854 15.305 1.00 98.75 98 ALA A O 1
ATOM 728 N N . LEU A 1 99 ? -12.869 0.147 14.620 1.00 98.81 99 LEU A N 1
ATOM 729 C CA . LEU A 1 99 ? -13.535 0.935 15.655 1.00 98.81 99 LEU A CA 1
ATOM 730 C C . LEU A 1 99 ? -15.059 0.858 15.522 1.00 98.81 99 LEU A C 1
ATOM 732 O O . LEU A 1 99 ? -15.730 0.551 16.507 1.00 98.81 99 LEU A O 1
ATOM 736 N N . ASP A 1 100 ? -15.602 1.055 14.322 1.00 98.81 100 ASP A N 1
ATOM 737 C CA . ASP A 1 100 ? -17.046 1.016 14.065 1.00 98.81 100 ASP A CA 1
ATOM 738 C C . ASP A 1 100 ? -17.645 -0.351 14.419 1.00 98.81 100 ASP A C 1
ATOM 740 O O . ASP A 1 100 ? -18.668 -0.446 15.113 1.00 98.81 100 ASP A O 1
ATOM 744 N N . ALA A 1 101 ? -16.965 -1.427 14.010 1.00 98.81 101 ALA A N 1
ATOM 745 C CA . ALA A 1 101 ? -17.349 -2.792 14.351 1.00 98.81 101 ALA A CA 1
ATOM 746 C C . ALA A 1 101 ? -17.299 -3.032 15.870 1.00 98.81 101 ALA A C 1
ATOM 748 O O . ALA A 1 101 ? -18.235 -3.596 16.446 1.00 98.81 101 ALA A O 1
ATOM 749 N N . ALA A 1 102 ? -16.239 -2.569 16.540 1.00 98.69 102 ALA A N 1
ATOM 750 C CA . ALA A 1 102 ? -16.082 -2.715 17.983 1.00 98.69 102 ALA A CA 1
ATOM 751 C C . ALA A 1 102 ? -17.152 -1.939 18.767 1.00 98.69 102 ALA A C 1
ATOM 753 O O . ALA A 1 102 ? -17.726 -2.479 19.714 1.00 98.69 102 ALA A O 1
ATOM 754 N N . VAL A 1 103 ? -17.462 -0.702 18.365 1.00 98.62 103 VAL A N 1
ATOM 755 C CA . VAL A 1 103 ? -18.506 0.131 18.984 1.00 98.62 103 VAL A CA 1
ATOM 756 C C . VAL A 1 103 ? -19.877 -0.517 18.827 1.00 98.62 103 VAL A C 1
ATOM 758 O O . VAL A 1 103 ? -20.626 -0.602 19.804 1.00 98.62 103 VAL A O 1
ATOM 761 N N . THR A 1 104 ? -20.201 -0.992 17.624 1.00 98.75 104 THR A N 1
ATOM 762 C CA . THR A 1 104 ? -21.474 -1.671 17.339 1.00 98.75 104 THR A CA 1
ATOM 763 C C . THR A 1 104 ? -21.624 -2.905 18.225 1.00 98.75 104 THR A C 1
ATOM 765 O O . THR A 1 104 ? -22.569 -3.005 19.010 1.00 98.75 104 THR A O 1
ATOM 768 N N . TYR A 1 105 ? -20.620 -3.785 18.220 1.00 98.75 105 TYR A N 1
ATOM 769 C CA . TYR A 1 105 ? -20.656 -5.006 19.018 1.00 98.75 105 TYR A CA 1
ATOM 770 C C . TYR A 1 105 ? -20.696 -4.729 20.529 1.00 98.75 105 TYR A C 1
ATOM 772 O O . TYR A 1 105 ? -21.391 -5.423 21.273 1.00 98.75 105 TYR A O 1
ATOM 780 N N . ALA A 1 106 ? -20.003 -3.690 21.007 1.00 98.56 106 ALA A N 1
ATOM 781 C CA . ALA A 1 106 ? -20.000 -3.327 22.421 1.00 98.56 106 ALA A CA 1
ATOM 782 C C . ALA A 1 106 ? -21.371 -2.851 22.930 1.00 98.56 106 ALA A C 1
ATOM 784 O O . ALA A 1 106 ? -21.678 -3.028 24.115 1.00 98.56 106 ALA A O 1
ATOM 785 N N . LYS A 1 107 ? -22.198 -2.265 22.055 1.00 98.19 107 LYS A N 1
ATOM 786 C CA . LYS A 1 107 ? -23.573 -1.851 22.371 1.00 98.19 107 LYS A CA 1
ATOM 787 C C . LYS A 1 107 ? -24.535 -3.040 22.410 1.00 98.19 107 LYS A C 1
ATOM 789 O O . LYS A 1 107 ? -25.408 -3.082 23.274 1.00 98.19 107 LYS A O 1
ATOM 794 N N . GLU A 1 108 ? -24.355 -4.008 21.517 1.00 98.31 108 GLU A N 1
ATOM 795 C CA . GLU A 1 108 ? -25.260 -5.153 21.358 1.00 98.31 108 GLU A CA 1
ATOM 796 C C . GLU A 1 108 ? -24.966 -6.298 22.337 1.00 98.31 108 GLU A C 1
ATOM 798 O O . GLU A 1 108 ? -25.881 -6.878 22.931 1.00 98.31 108 GLU A O 1
ATOM 803 N N . ARG A 1 109 ? -23.686 -6.629 22.545 1.00 98.50 109 ARG A N 1
ATOM 804 C CA . ARG A 1 109 ? -23.280 -7.760 23.383 1.00 98.50 109 ARG A CA 1
ATOM 805 C C . ARG A 1 109 ? -23.551 -7.473 24.858 1.00 98.50 109 ARG A C 1
ATOM 807 O O . ARG A 1 109 ? -23.015 -6.520 25.419 1.00 98.50 109 ARG A O 1
ATOM 814 N N . LYS A 1 110 ? -24.302 -8.362 25.522 1.00 98.31 110 LYS A N 1
ATOM 815 C CA . LYS A 1 110 ? -24.622 -8.262 26.957 1.00 98.31 110 LYS A CA 1
ATOM 816 C C . LYS A 1 110 ? -23.874 -9.287 27.816 1.00 98.31 110 LYS A C 1
ATOM 818 O O . LYS A 1 110 ? -23.830 -10.474 27.494 1.00 98.31 110 LYS A O 1
ATOM 823 N N 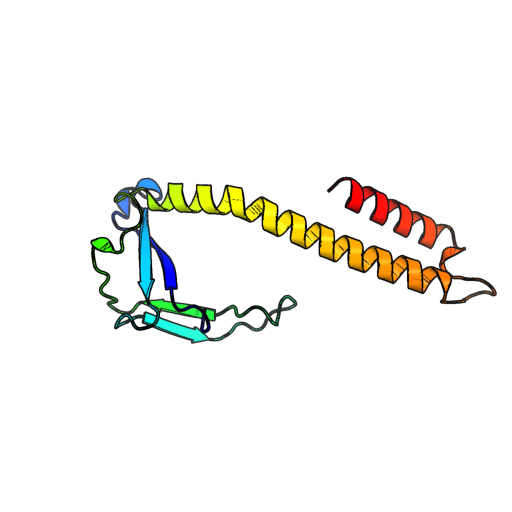. GLN A 1 111 ? -23.321 -8.830 28.937 1.00 98.25 111 GLN A N 1
ATOM 824 C CA . GLN A 1 111 ? -22.760 -9.649 30.019 1.00 98.25 111 GLN A CA 1
ATOM 825 C C . GLN A 1 111 ? -22.963 -8.941 31.359 1.00 98.25 111 GLN A C 1
ATOM 827 O O . GLN A 1 111 ? -22.989 -7.713 31.415 1.00 98.25 111 GLN A O 1
ATOM 832 N N . PHE A 1 112 ? -23.114 -9.716 32.438 1.00 97.31 112 PHE A N 1
ATOM 833 C CA . PHE A 1 112 ? -23.381 -9.180 33.781 1.00 97.31 112 PHE A CA 1
ATOM 834 C C . PHE A 1 112 ? -24.591 -8.220 33.809 1.00 97.31 112 PHE A C 1
ATOM 836 O O . PHE A 1 112 ? -24.554 -7.165 34.434 1.00 97.31 112 PHE A O 1
ATOM 843 N N . GLY A 1 113 ? -25.651 -8.562 33.063 1.00 97.19 113 GLY A N 1
ATOM 844 C CA . GLY A 1 113 ? -26.920 -7.823 33.041 1.00 97.19 113 GLY A CA 1
ATOM 845 C C . GLY A 1 113 ? -26.962 -6.541 32.194 1.00 97.19 113 GLY A C 1
ATOM 846 O O . GLY A 1 113 ? -28.024 -5.934 32.103 1.00 97.19 113 GLY A O 1
ATOM 847 N N . LYS A 1 114 ? -25.866 -6.126 31.537 1.00 97.19 114 LYS A N 1
ATOM 848 C CA . LYS A 1 114 ? -25.812 -4.898 30.712 1.00 97.19 114 LYS A CA 1
ATOM 849 C C . LYS A 1 114 ? -24.954 -5.061 29.454 1.00 97.19 114 LYS A C 1
ATOM 851 O O . LYS A 1 114 ? -24.299 -6.089 29.287 1.00 97.19 114 LYS A O 1
ATOM 856 N N . SER A 1 115 ? -24.972 -4.072 28.555 1.00 98.19 115 SER A N 1
ATOM 857 C CA . SER A 1 115 ? -24.055 -4.051 27.405 1.00 98.19 115 SER A CA 1
ATOM 858 C C . SER A 1 115 ? -22.600 -4.007 27.882 1.00 98.19 115 SER A C 1
ATOM 860 O O . SER A 1 115 ? -22.285 -3.371 28.892 1.00 98.19 115 SER A O 1
ATOM 862 N N . ILE A 1 116 ? -21.688 -4.670 27.169 1.00 98.44 116 ILE A N 1
ATOM 863 C CA . ILE A 1 116 ? -20.266 -4.649 27.545 1.00 98.44 116 ILE A CA 1
ATOM 864 C C . ILE A 1 116 ? -19.661 -3.247 27.403 1.00 98.44 116 ILE A C 1
ATOM 866 O O . ILE A 1 116 ? -18.758 -2.900 28.158 1.00 98.44 116 ILE A O 1
ATOM 870 N N . GLY A 1 117 ? -20.211 -2.407 26.519 1.00 97.75 117 GLY A N 1
ATOM 871 C CA . GLY A 1 117 ? -19.843 -0.996 26.397 1.00 97.75 117 GLY A CA 1
ATOM 872 C C . GLY A 1 117 ? -20.166 -0.153 27.637 1.00 97.75 117 GLY A C 1
ATOM 873 O O . GLY A 1 117 ? -19.553 0.889 27.831 1.00 97.75 117 GLY A O 1
ATOM 874 N N . ALA A 1 118 ? -21.060 -0.611 28.524 1.00 97.50 118 ALA A N 1
ATOM 875 C CA . ALA A 1 118 ? -21.336 0.046 29.805 1.00 97.50 118 ALA A CA 1
ATOM 876 C C . ALA A 1 118 ? -20.311 -0.304 30.907 1.00 97.50 118 ALA A C 1
ATOM 878 O O . ALA A 1 118 ? -20.495 0.061 32.073 1.00 97.50 118 ALA A O 1
ATOM 879 N N . GLN A 1 119 ? -19.262 -1.065 30.580 1.00 97.56 119 GLN A N 1
ATOM 880 C CA . GLN A 1 119 ? -18.108 -1.287 31.448 1.00 97.56 119 GLN A CA 1
ATOM 881 C C . GLN A 1 119 ? -17.026 -0.257 31.112 1.00 97.56 119 GLN A C 1
ATOM 883 O O . GLN A 1 119 ? -16.568 -0.185 29.972 1.00 97.56 119 GLN A O 1
ATOM 888 N N . GLN A 1 120 ? -16.574 0.510 32.107 1.00 97.50 120 GLN A N 1
ATOM 889 C CA . GLN A 1 120 ? -15.630 1.617 31.900 1.00 97.50 120 GLN A CA 1
ATOM 890 C C . GLN A 1 120 ? -14.337 1.181 31.195 1.00 97.50 120 GLN A C 1
ATOM 892 O O . GLN A 1 120 ? -13.861 1.881 30.310 1.00 97.50 120 GLN A O 1
ATOM 897 N N . GLY A 1 121 ? -13.811 -0.009 31.510 1.00 97.88 121 GLY A N 1
ATOM 898 C CA . GLY A 1 121 ? -12.610 -0.538 30.856 1.00 97.88 121 GLY A CA 1
ATOM 899 C C . GLY A 1 121 ? -12.766 -0.780 29.347 1.00 97.88 121 GLY A C 1
ATOM 900 O O . GLY A 1 121 ? -11.785 -0.676 28.616 1.00 97.88 121 GLY A O 1
ATOM 901 N N . ILE A 1 122 ? -13.981 -1.067 28.864 1.00 98.38 122 ILE A N 1
ATOM 902 C CA . ILE A 1 122 ? -14.276 -1.129 27.423 1.00 98.38 122 ILE A CA 1
ATOM 903 C C . ILE A 1 122 ? -14.452 0.284 26.866 1.00 98.38 122 ILE A C 1
ATOM 905 O O . ILE A 1 122 ? -13.888 0.594 25.821 1.00 98.38 122 ILE A O 1
ATOM 909 N N . GLY A 1 123 ? -15.163 1.157 27.587 1.00 97.75 123 GLY A N 1
ATOM 910 C CA . GLY A 1 123 ? -15.343 2.558 27.199 1.00 97.75 123 GLY A CA 1
ATOM 911 C C . GLY A 1 123 ? -14.019 3.298 26.981 1.00 97.75 123 GLY A C 1
ATOM 912 O O . GLY A 1 123 ? -13.852 3.949 2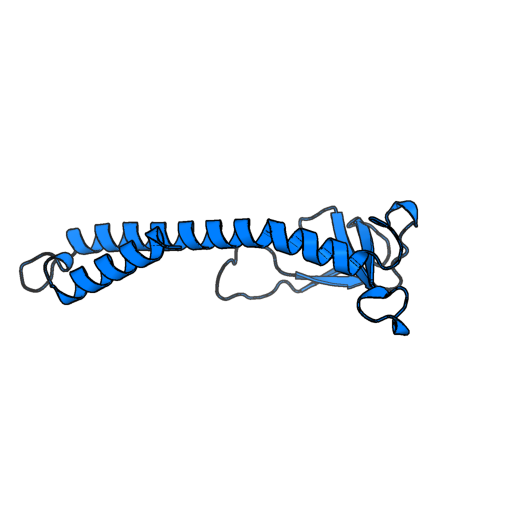5.956 1.00 97.75 123 GLY A O 1
ATOM 913 N N . PHE A 1 124 ? -13.048 3.134 27.883 1.00 98.50 124 PHE A N 1
ATOM 914 C CA . PHE A 1 124 ? -11.715 3.733 27.747 1.00 98.50 124 PHE A CA 1
ATOM 915 C C . PHE A 1 124 ? -10.964 3.219 26.520 1.00 98.50 124 PHE A C 1
ATOM 917 O O . PHE A 1 124 ? -10.398 4.012 25.780 1.00 98.50 124 PHE A O 1
ATOM 924 N N . LYS A 1 125 ? -11.025 1.912 26.237 1.00 98.50 125 LYS A N 1
ATOM 925 C CA . LYS A 1 125 ? -10.403 1.352 25.028 1.00 98.50 125 LYS A CA 1
ATOM 926 C C . LYS A 1 125 ? -10.993 1.957 23.757 1.00 98.50 125 LYS A C 1
ATOM 928 O O . LYS A 1 125 ? -10.240 2.316 22.861 1.00 98.50 125 LYS A O 1
ATOM 933 N N . LEU A 1 126 ? -12.318 2.085 23.688 1.00 98.62 126 LEU A N 1
ATOM 934 C CA . LEU A 1 126 ? -12.989 2.686 22.533 1.00 98.62 126 LEU A CA 1
ATOM 935 C C . LEU A 1 126 ? -12.654 4.179 22.394 1.00 98.62 126 LEU A C 1
ATOM 937 O O . LEU A 1 126 ? -12.432 4.640 21.279 1.00 98.62 126 LEU A O 1
ATOM 941 N N . ALA A 1 127 ? -12.560 4.914 23.506 1.00 98.56 127 ALA A N 1
ATOM 942 C CA . ALA A 1 127 ? -12.151 6.319 23.504 1.00 98.56 127 ALA A CA 1
ATOM 943 C C . ALA A 1 127 ? -10.700 6.502 23.021 1.00 98.56 127 ALA A C 1
ATOM 945 O O . ALA A 1 127 ? -10.435 7.366 22.184 1.00 98.56 127 ALA A O 1
ATOM 946 N N . ASP A 1 128 ? -9.774 5.655 23.482 1.00 98.69 128 ASP A N 1
ATOM 947 C CA . ASP A 1 128 ? -8.376 5.667 23.038 1.00 98.69 128 ASP A CA 1
ATOM 948 C C . ASP A 1 128 ? -8.251 5.318 21.552 1.00 98.69 128 ASP A C 1
ATOM 950 O O . ASP A 1 128 ? -7.463 5.931 20.833 1.00 98.69 128 ASP A O 1
ATOM 954 N N . MET A 1 129 ? -9.022 4.329 21.085 1.00 98.69 129 MET A N 1
ATOM 955 C CA . MET A 1 129 ? -9.075 3.961 19.671 1.00 98.69 129 MET A CA 1
ATOM 956 C C . MET A 1 129 ? -9.556 5.141 18.825 1.00 98.69 129 MET A C 1
ATOM 958 O O . MET A 1 129 ? -8.855 5.522 17.895 1.00 98.69 129 MET A O 1
ATOM 962 N N . ALA A 1 130 ? -10.692 5.750 19.177 1.00 98.69 130 ALA A N 1
ATOM 963 C CA . ALA A 1 130 ? -11.241 6.896 18.454 1.00 98.69 130 ALA A CA 1
ATOM 964 C C . ALA A 1 130 ? -10.259 8.073 18.408 1.00 98.69 130 ALA A C 1
ATOM 966 O O . ALA A 1 130 ? -9.987 8.603 17.339 1.00 98.69 130 ALA A O 1
ATOM 967 N N . THR A 1 131 ? -9.655 8.416 19.549 1.00 98.75 131 THR A N 1
ATOM 968 C CA . THR A 1 131 ? -8.673 9.508 19.632 1.00 98.75 131 THR A CA 1
ATOM 969 C C . THR A 1 131 ? -7.479 9.266 18.711 1.00 98.75 131 THR A C 1
ATOM 971 O O . THR A 1 131 ? -7.032 10.178 18.024 1.00 98.75 131 THR A O 1
ATOM 974 N N . LYS A 1 132 ? -6.950 8.036 18.681 1.00 98.50 132 LYS A N 1
ATOM 975 C CA . LYS A 1 132 ? -5.799 7.700 17.834 1.00 98.50 132 LYS A CA 1
ATOM 976 C C . LYS A 1 132 ? -6.151 7.689 16.357 1.00 98.50 132 LYS A C 1
ATOM 978 O O . LYS A 1 132 ? -5.328 8.131 15.569 1.00 98.50 132 LYS A O 1
ATOM 983 N N . VAL A 1 133 ? -7.329 7.181 15.997 1.00 98.50 133 VAL A N 1
ATOM 984 C CA . VAL A 1 133 ? -7.784 7.169 14.602 1.00 98.50 133 VAL A CA 1
ATOM 985 C C . VAL A 1 133 ? -7.955 8.594 14.088 1.00 98.50 133 VAL A C 1
ATOM 987 O O . VAL A 1 133 ? -7.424 8.898 13.033 1.00 98.50 133 VAL A O 1
ATOM 990 N N . GLU A 1 134 ? -8.596 9.474 14.860 1.00 98.31 134 GLU A N 1
ATOM 991 C CA . GLU A 1 134 ? -8.821 10.872 14.465 1.00 98.31 134 GLU A CA 1
ATOM 992 C C . GLU A 1 134 ? -7.518 11.683 14.357 1.00 98.31 134 GLU A C 1
ATOM 994 O O . GLU A 1 134 ? -7.412 12.603 13.553 1.00 98.31 134 GLU A O 1
ATOM 999 N N . ALA A 1 135 ? -6.516 11.360 15.178 1.00 97.69 135 ALA A N 1
ATOM 1000 C CA . ALA A 1 135 ? -5.225 12.045 15.164 1.00 97.69 135 ALA A CA 1
ATOM 1001 C C . ALA A 1 135 ? -4.246 11.536 14.086 1.00 97.69 135 ALA A C 1
ATOM 1003 O O . ALA A 1 135 ? -3.195 12.158 13.912 1.00 97.69 135 ALA A O 1
ATOM 1004 N N . SER A 1 136 ? -4.533 10.395 13.444 1.00 91.62 136 SER A N 1
ATOM 1005 C CA . SER A 1 136 ? -3.651 9.733 12.463 1.00 91.62 136 SER A CA 1
ATOM 1006 C C . SER A 1 136 ? -3.894 10.231 11.044 1.00 91.62 136 SER A C 1
ATOM 1008 O O . SER A 1 136 ? -2.886 10.403 10.323 1.00 91.62 136 SER A O 1
#

Sequence (136 aa):
AGEAEIYVVFALTDPEKKHKGCTAFIVEKDTPGFSIGKKESKLGIRSSPTLEIIFDNCRVPTENRLGEEGDGFKIAMMTLDGGRNGIAAQAVGIAQGALDAAVTYAKERKQFGKSIGAQQGIGFKLADMATKVEAS

pLDDT: mean 96.91, std 3.02, range [69.62, 98.81]